Protein AF-A0A661LJD5-F1 (afdb_monomer_lite)

pLDDT: mean 95.22, std 6.77, range [40.31, 98.75]

Foldseek 3Di:
DPDLLVLLLVCLLVLLVPPPVNLLVSLLSLLLVLLVLQPALVLLVVLLVQLVVDDFCVVCLVVLVVVLVVLVVQQVVPFDQDPVGTDTSSVSVSSSSVSLSVNDDGRSSSVSSSVSSVSSSVSNVVNPRD

Secondary structure (DSSP, 8-state):
---HHHHHHHHHHHHHTT-HHHHHHHHHHHHHHHHHTT--HHHHHHHHHHHHT--SHHHHHHHHHHHHHHHHHHHHHHSEEETTEEESHHHHHHHHHHHHHHT--SHHHHHHHHHHHHHHHHHHHHTT--

Sequence (130 aa):
MDNVVENVLKNIPDILRGNRKKLIENADAFGEHLARNKLSTSQIRNIFNEIKTMKKFEESKDRLLLLKPKLAYLAGRHGKRTRDGLVGAVPDMVKVLSKCIDEIHNEEDFENFKQFFEAVLAYHRYYGGE

Structure (mmCIF, N/CA/C/O backbone):
data_AF-A0A661LJD5-F1
#
_entry.id   AF-A0A661LJD5-F1
#
loop_
_atom_site.group_PDB
_atom_site.id
_atom_site.type_symbol
_atom_site.label_atom_id
_atom_site.label_alt_id
_atom_site.label_comp_id
_atom_site.label_asym_id
_atom_site.label_entity_id
_atom_site.label_seq_id
_atom_site.pdbx_PDB_ins_code
_atom_site.Cartn_x
_atom_site.Cartn_y
_atom_site.Cartn_z
_atom_site.occupancy
_atom_site.B_iso_or_equiv
_atom_site.auth_seq_id
_atom_site.auth_comp_id
_atom_site.auth_asym_id
_atom_site.auth_atom_id
_atom_site.pdbx_PDB_model_num
ATOM 1 N N . MET A 1 1 ? -2.950 3.971 -23.165 1.00 40.31 1 MET A N 1
ATOM 2 C CA . MET A 1 1 ? -2.631 2.902 -22.200 1.00 40.31 1 MET A CA 1
ATOM 3 C C . MET A 1 1 ? -3.034 3.439 -20.857 1.00 40.31 1 MET A C 1
ATOM 5 O O . MET A 1 1 ? -2.476 4.455 -20.461 1.00 40.31 1 MET A O 1
ATOM 9 N N . ASP A 1 2 ? -4.036 2.838 -20.228 1.00 51.50 2 ASP A N 1
ATOM 10 C CA . ASP A 1 2 ? -4.424 3.263 -18.889 1.00 51.50 2 ASP A CA 1
ATOM 11 C C . ASP A 1 2 ? -3.250 3.025 -17.941 1.00 51.50 2 ASP A C 1
ATOM 13 O O . ASP A 1 2 ? -2.679 1.933 -17.882 1.00 51.50 2 ASP A O 1
ATOM 17 N N . ASN A 1 3 ? -2.849 4.082 -17.244 1.00 87.94 3 ASN A N 1
ATOM 18 C CA . ASN A 1 3 ? -1.830 4.017 -16.216 1.00 87.94 3 ASN A CA 1
ATOM 19 C C . ASN A 1 3 ? -2.380 3.155 -15.068 1.00 87.94 3 ASN A C 1
ATOM 21 O O . ASN A 1 3 ? -3.373 3.531 -14.443 1.00 87.94 3 ASN A O 1
ATOM 25 N N . VAL A 1 4 ? -1.759 2.000 -14.790 1.00 96.00 4 VAL A N 1
ATOM 26 C CA . VAL A 1 4 ? -2.183 1.062 -13.727 1.00 96.00 4 VAL A CA 1
ATOM 27 C C . VAL A 1 4 ? -2.442 1.802 -12.413 1.00 96.00 4 VAL A C 1
ATOM 29 O O . VAL A 1 4 ? -3.443 1.551 -11.747 1.00 96.00 4 VAL A O 1
ATOM 32 N N . VAL A 1 5 ? -1.596 2.781 -12.082 1.00 96.69 5 VAL A N 1
ATOM 33 C CA . VAL A 1 5 ? -1.730 3.598 -10.872 1.00 96.69 5 VAL A CA 1
ATOM 34 C C . VAL A 1 5 ? -3.037 4.396 -10.869 1.00 96.69 5 VAL A C 1
ATOM 36 O O . VAL A 1 5 ? -3.721 4.444 -9.853 1.00 96.69 5 VAL A O 1
ATOM 39 N N . GLU A 1 6 ? -3.418 5.012 -11.986 1.00 96.56 6 GLU A N 1
ATOM 40 C CA . GLU A 1 6 ? -4.659 5.794 -12.089 1.00 96.56 6 GLU A CA 1
ATOM 41 C C . GLU A 1 6 ? -5.902 4.913 -11.956 1.00 96.56 6 GLU A C 1
ATOM 43 O O . GLU A 1 6 ? -6.846 5.281 -11.252 1.00 96.56 6 GLU A O 1
ATOM 48 N N . ASN A 1 7 ? -5.874 3.722 -12.556 1.00 97.12 7 ASN A N 1
ATOM 49 C CA . ASN A 1 7 ? -6.954 2.746 -12.426 1.00 97.12 7 ASN A CA 1
ATOM 50 C C . ASN A 1 7 ? -7.136 2.285 -10.978 1.00 97.12 7 ASN A C 1
ATOM 52 O O . ASN A 1 7 ? -8.263 2.269 -10.477 1.00 97.12 7 ASN A O 1
ATOM 56 N N . VAL A 1 8 ? -6.035 1.978 -10.287 1.00 98.12 8 VAL A N 1
ATOM 57 C CA . VAL A 1 8 ? -6.068 1.619 -8.864 1.00 98.12 8 VAL A CA 1
ATOM 58 C C . VAL A 1 8 ? -6.646 2.773 -8.051 1.00 98.12 8 VAL A C 1
ATOM 60 O O . VAL A 1 8 ? -7.600 2.568 -7.306 1.00 98.12 8 VAL A O 1
ATOM 63 N N . LEU A 1 9 ? -6.146 4.000 -8.244 1.00 98.25 9 LEU A N 1
ATOM 64 C CA . LEU A 1 9 ? -6.613 5.187 -7.517 1.00 98.25 9 LEU A CA 1
ATOM 65 C C . LEU A 1 9 ? -8.120 5.419 -7.666 1.00 98.25 9 LEU A C 1
ATOM 67 O O . LEU A 1 9 ? -8.789 5.747 -6.687 1.00 98.25 9 LEU A O 1
ATOM 71 N N . LYS A 1 10 ? -8.657 5.221 -8.873 1.00 98.19 10 LYS A N 1
ATOM 72 C CA . LYS A 1 10 ? -10.093 5.339 -9.151 1.00 98.19 10 LYS A CA 1
ATOM 73 C C . LYS A 1 10 ? -10.920 4.279 -8.418 1.00 98.19 10 LYS A C 1
ATOM 75 O O . LYS A 1 10 ? -12.057 4.552 -8.045 1.00 98.19 10 LYS A O 1
ATOM 80 N N . ASN A 1 11 ? -10.371 3.081 -8.225 1.00 98.38 11 ASN A N 1
ATOM 81 C CA . ASN A 1 11 ? -11.071 1.953 -7.615 1.00 98.38 11 ASN A CA 1
ATOM 82 C C . ASN A 1 11 ? -10.934 1.878 -6.087 1.00 98.38 11 ASN A C 1
ATOM 84 O O . ASN A 1 11 ? -11.683 1.116 -5.481 1.00 98.38 11 ASN A O 1
ATOM 88 N N . ILE A 1 12 ? -10.037 2.654 -5.461 1.00 98.62 12 ILE A N 1
ATOM 89 C CA . ILE A 1 12 ? -9.816 2.635 -4.001 1.00 98.62 12 ILE A CA 1
ATOM 90 C C . ILE A 1 12 ? -11.122 2.725 -3.196 1.00 98.62 12 ILE A C 1
ATOM 92 O O . ILE A 1 12 ? -11.303 1.864 -2.338 1.00 98.62 12 ILE A O 1
ATOM 96 N N . PRO A 1 13 ? -12.066 3.652 -3.467 1.00 98.50 13 PRO A N 1
ATOM 97 C CA . PRO A 1 13 ? -13.296 3.724 -2.678 1.00 98.50 13 PRO A CA 1
ATOM 98 C C . PRO A 1 13 ? -14.092 2.414 -2.684 1.00 98.50 13 PRO A C 1
ATOM 100 O O . PRO A 1 13 ? -14.584 1.984 -1.647 1.00 98.50 13 PRO A O 1
ATOM 103 N N . ASP A 1 14 ? -14.182 1.734 -3.828 1.00 98.56 14 ASP A N 1
ATOM 104 C CA . ASP A 1 14 ? -14.902 0.461 -3.917 1.00 98.56 14 ASP A CA 1
ATOM 105 C C . ASP A 1 14 ? -14.125 -0.689 -3.265 1.00 98.56 14 ASP A C 1
ATOM 107 O O . ASP A 1 14 ? -14.729 -1.576 -2.665 1.00 98.56 14 ASP A O 1
ATOM 111 N N . ILE A 1 15 ? -12.791 -0.677 -3.375 1.00 98.69 15 ILE A N 1
ATOM 112 C CA . ILE A 1 15 ? -11.912 -1.650 -2.711 1.00 98.69 15 ILE A CA 1
ATOM 113 C C . ILE A 1 15 ? -12.103 -1.566 -1.193 1.00 98.69 15 ILE A C 1
ATOM 115 O O . ILE A 1 15 ? -12.318 -2.592 -0.549 1.00 98.69 15 ILE A O 1
ATOM 119 N N . LEU A 1 16 ? -12.067 -0.352 -0.632 1.00 98.62 16 LEU A N 1
ATOM 120 C CA . LEU A 1 16 ? -12.203 -0.132 0.809 1.00 98.62 16 LEU A CA 1
ATOM 121 C C . LEU A 1 16 ? -13.619 -0.414 1.316 1.00 98.62 16 LEU A C 1
ATOM 123 O O . LEU A 1 16 ? -13.765 -0.927 2.417 1.00 98.62 16 LEU A O 1
ATOM 127 N N . ARG A 1 17 ? -14.645 -0.227 0.479 1.00 98.50 17 ARG A N 1
ATOM 128 C CA . ARG A 1 17 ? -16.042 -0.605 0.772 1.00 98.50 17 ARG A CA 1
ATOM 129 C C . ARG A 1 17 ? -16.341 -2.095 0.550 1.00 98.50 17 ARG A C 1
ATOM 131 O O . ARG A 1 17 ? -17.496 -2.485 0.408 1.00 98.50 17 ARG A O 1
ATOM 138 N N . GLY A 1 18 ? -15.309 -2.936 0.470 1.00 98.06 18 GLY A N 1
ATOM 139 C CA . GLY A 1 18 ? -15.453 -4.392 0.488 1.00 98.06 18 GLY A CA 1
ATOM 140 C C . GLY A 1 18 ? -15.666 -5.060 -0.873 1.00 98.06 18 GLY A C 1
ATOM 141 O O . GLY A 1 18 ? -15.977 -6.254 -0.916 1.00 98.06 18 GLY A O 1
ATOM 142 N N . ASN A 1 19 ? -15.471 -4.367 -2.003 1.00 98.62 19 ASN A N 1
ATOM 143 C CA . ASN A 1 19 ? -15.550 -5.003 -3.322 1.00 98.62 19 ASN A CA 1
ATOM 144 C C . ASN A 1 19 ? -14.355 -5.947 -3.557 1.00 98.62 19 ASN A C 1
ATOM 146 O O . ASN A 1 19 ? -13.303 -5.550 -4.062 1.00 98.62 19 ASN A O 1
ATOM 150 N N . ARG A 1 20 ? -14.540 -7.231 -3.226 1.00 98.25 20 ARG A N 1
ATOM 151 C CA . ARG A 1 20 ? -13.494 -8.267 -3.306 1.00 98.25 20 ARG A CA 1
ATOM 152 C C . ARG A 1 20 ? -12.950 -8.479 -4.715 1.00 98.25 20 ARG A C 1
ATOM 154 O O . ARG A 1 20 ? -11.751 -8.680 -4.869 1.00 98.25 20 ARG A O 1
ATOM 161 N N . LYS A 1 21 ? -13.801 -8.391 -5.741 1.00 98.50 21 LYS A N 1
ATOM 162 C CA . LYS A 1 21 ? -13.369 -8.535 -7.138 1.00 98.50 21 LYS A CA 1
ATOM 163 C C . LYS A 1 21 ? -12.396 -7.419 -7.515 1.00 98.50 21 LYS A C 1
ATOM 165 O O . LYS A 1 21 ? -11.289 -7.705 -7.959 1.00 98.50 21 LYS A O 1
ATOM 170 N N . LYS A 1 22 ? -12.768 -6.161 -7.246 1.00 98.50 22 LYS A N 1
ATOM 171 C CA . LYS A 1 22 ? -11.880 -5.017 -7.489 1.00 98.50 22 LYS A CA 1
ATOM 172 C C . LYS A 1 22 ? -10.610 -5.096 -6.652 1.00 98.50 22 LYS A C 1
ATOM 174 O O . LYS A 1 22 ? -9.552 -4.763 -7.172 1.00 98.50 22 LYS A O 1
ATOM 179 N N . LEU A 1 23 ? -10.698 -5.545 -5.399 1.00 98.69 23 LEU A N 1
ATOM 180 C CA . LEU A 1 23 ? -9.529 -5.730 -4.540 1.00 98.69 23 LEU A CA 1
ATOM 181 C C . LEU A 1 23 ? -8.516 -6.663 -5.204 1.00 98.69 23 LEU A C 1
ATOM 183 O O . LEU A 1 23 ? -7.373 -6.258 -5.383 1.00 98.69 23 LEU A O 1
ATOM 187 N N . ILE A 1 24 ? -8.937 -7.866 -5.606 1.00 98.75 24 ILE A N 1
ATOM 188 C CA . ILE A 1 24 ? -8.042 -8.856 -6.218 1.00 98.75 24 ILE A CA 1
ATOM 189 C C . ILE A 1 24 ? -7.489 -8.357 -7.554 1.00 98.75 24 ILE A C 1
ATOM 191 O O . ILE A 1 24 ? -6.276 -8.340 -7.728 1.00 98.75 24 ILE A O 1
ATOM 195 N N . GLU A 1 25 ? -8.344 -7.874 -8.458 1.00 98.50 25 GLU A N 1
ATOM 196 C CA . GLU A 1 25 ? -7.922 -7.416 -9.791 1.00 98.50 25 GLU A CA 1
ATOM 197 C C . GLU A 1 25 ? -6.924 -6.249 -9.723 1.00 98.50 25 GLU A C 1
ATOM 199 O O . GLU A 1 25 ? -5.935 -6.222 -10.454 1.00 98.50 25 GLU A O 1
ATOM 204 N N . ASN A 1 26 ? -7.157 -5.280 -8.829 1.00 98.69 26 ASN A N 1
ATOM 205 C CA . ASN A 1 26 ? -6.261 -4.133 -8.686 1.00 98.69 26 ASN A CA 1
ATOM 206 C C . ASN A 1 26 ? -5.000 -4.496 -7.892 1.00 98.69 26 ASN A C 1
ATOM 208 O O . ASN A 1 26 ? -3.945 -3.927 -8.164 1.00 98.69 26 ASN A O 1
ATOM 212 N N . ALA A 1 27 ? -5.079 -5.423 -6.931 1.00 98.69 27 ALA A N 1
ATOM 213 C CA . ALA A 1 27 ? -3.907 -5.882 -6.190 1.00 98.69 27 ALA A CA 1
ATOM 214 C C . ALA A 1 27 ? -2.945 -6.668 -7.086 1.00 98.69 27 ALA A C 1
ATOM 216 O O . ALA A 1 27 ? -1.737 -6.463 -6.998 1.00 98.69 27 ALA A O 1
ATOM 217 N N . ASP A 1 28 ? -3.489 -7.507 -7.967 1.00 98.75 28 ASP A N 1
ATOM 218 C CA . ASP A 1 28 ? -2.752 -8.260 -8.980 1.00 98.75 28 ASP A CA 1
ATOM 219 C C . ASP A 1 28 ? -2.016 -7.316 -9.940 1.00 98.75 28 ASP A C 1
ATOM 221 O O . ASP A 1 28 ? -0.782 -7.259 -9.949 1.00 98.75 28 ASP A O 1
ATOM 225 N N . ALA A 1 29 ? -2.771 -6.460 -10.638 1.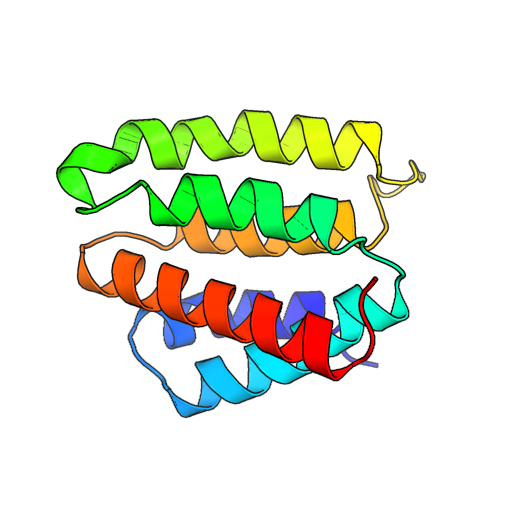00 98.44 29 ALA A N 1
ATOM 226 C CA . ALA A 1 29 ? -2.213 -5.507 -11.594 1.00 98.44 29 ALA A CA 1
ATOM 227 C C . ALA A 1 29 ? -1.182 -4.564 -10.951 1.00 98.44 29 ALA A C 1
ATOM 229 O O . ALA A 1 29 ? -0.147 -4.251 -11.546 1.00 98.44 29 ALA A O 1
ATOM 230 N N . PHE A 1 30 ? -1.442 -4.101 -9.724 1.00 98.38 30 PHE A N 1
ATOM 231 C CA . PHE A 1 30 ? -0.520 -3.206 -9.037 1.00 98.38 30 PHE A CA 1
ATOM 232 C C . PHE A 1 30 ? 0.722 -3.928 -8.514 1.00 98.38 30 PHE A C 1
ATOM 234 O O . PHE A 1 30 ? 1.826 -3.406 -8.655 1.00 98.38 30 PHE A O 1
ATOM 241 N N . GLY A 1 31 ? 0.572 -5.133 -7.959 1.00 98.06 31 GLY A N 1
ATOM 242 C CA . GLY A 1 31 ? 1.694 -5.970 -7.540 1.00 98.06 31 GLY A CA 1
ATOM 243 C C . GLY A 1 31 ? 2.641 -6.264 -8.703 1.00 98.06 31 GLY A C 1
ATOM 244 O O . GLY A 1 31 ? 3.855 -6.088 -8.568 1.00 98.06 31 GLY A O 1
ATOM 245 N N . GLU A 1 32 ? 2.087 -6.605 -9.870 1.00 98.19 32 GLU A N 1
ATOM 246 C CA . GLU A 1 32 ? 2.851 -6.784 -11.106 1.00 98.19 32 GLU A CA 1
ATOM 247 C C . GLU A 1 32 ? 3.584 -5.503 -11.523 1.00 98.19 32 GLU A C 1
ATOM 249 O O . GLU A 1 32 ? 4.787 -5.531 -11.798 1.00 98.19 32 GLU A O 1
ATOM 254 N N . HIS A 1 33 ? 2.881 -4.364 -11.542 1.00 97.56 33 HIS A N 1
ATOM 255 C CA . HIS A 1 33 ? 3.468 -3.062 -11.868 1.00 97.56 33 HIS A CA 1
ATOM 256 C C . HIS A 1 33 ? 4.664 -2.747 -10.968 1.00 97.56 33 HIS A C 1
ATOM 258 O O . HIS A 1 33 ? 5.729 -2.375 -11.462 1.00 97.56 33 HIS A O 1
ATOM 264 N N . LEU A 1 34 ? 4.528 -2.933 -9.655 1.00 97.25 34 LEU A N 1
ATOM 265 C CA . LEU A 1 34 ? 5.609 -2.669 -8.706 1.00 97.25 34 LEU A CA 1
ATOM 266 C C . LEU A 1 34 ? 6.804 -3.611 -8.916 1.00 97.25 34 LEU A C 1
ATOM 268 O O . LEU A 1 34 ? 7.949 -3.155 -8.857 1.00 97.25 34 LEU A O 1
ATOM 272 N N . ALA A 1 35 ? 6.559 -4.895 -9.200 1.00 97.00 35 ALA A N 1
ATOM 273 C CA . ALA A 1 35 ? 7.616 -5.876 -9.449 1.00 97.00 35 ALA A CA 1
ATOM 274 C C . ALA A 1 35 ? 8.386 -5.555 -10.740 1.00 97.00 35 ALA A C 1
ATOM 276 O O . ALA A 1 35 ? 9.612 -5.431 -10.724 1.00 97.00 35 ALA A O 1
ATOM 277 N N . ARG A 1 36 ? 7.671 -5.305 -11.845 1.00 96.06 36 ARG A N 1
ATOM 278 C CA . ARG A 1 36 ? 8.266 -4.937 -13.144 1.00 96.06 36 ARG A CA 1
ATOM 279 C C . ARG A 1 36 ? 9.072 -3.641 -13.074 1.00 96.06 36 ARG A C 1
ATOM 281 O O . ARG A 1 36 ? 10.095 -3.511 -13.745 1.00 96.06 36 ARG A O 1
ATOM 288 N N . ASN A 1 37 ? 8.653 -2.702 -12.226 1.00 95.00 37 ASN A N 1
ATOM 289 C CA . ASN A 1 37 ? 9.368 -1.450 -11.977 1.00 95.00 37 ASN A CA 1
ATOM 290 C C . ASN A 1 37 ? 10.429 -1.556 -10.863 1.00 95.00 37 ASN A C 1
ATOM 292 O O . ASN A 1 37 ? 10.921 -0.531 -10.386 1.00 95.00 37 ASN A O 1
ATOM 296 N N . LYS A 1 38 ? 10.824 -2.781 -10.487 1.00 94.44 38 LYS A N 1
ATOM 297 C CA . LYS A 1 38 ? 11.942 -3.086 -9.581 1.00 94.44 38 LYS A CA 1
ATOM 298 C C . LYS A 1 38 ? 11.800 -2.473 -8.185 1.00 94.44 38 LYS A C 1
ATOM 300 O O . LYS A 1 38 ? 12.795 -2.069 -7.582 1.00 94.44 38 LYS A O 1
ATOM 305 N N . LEU A 1 39 ? 10.576 -2.404 -7.657 1.00 95.00 39 LEU A N 1
ATOM 306 C CA . LEU A 1 39 ? 10.388 -2.159 -6.229 1.00 95.00 39 LEU A CA 1
ATOM 307 C C . LEU A 1 39 ? 10.993 -3.330 -5.454 1.00 95.00 39 LEU A C 1
ATOM 309 O O . LEU A 1 39 ? 10.604 -4.474 -5.698 1.00 95.00 39 LEU A O 1
ATOM 313 N N . SER A 1 40 ? 11.903 -3.064 -4.517 1.00 94.31 40 SER A N 1
ATOM 314 C CA . SER A 1 40 ? 12.466 -4.151 -3.720 1.00 94.31 40 SER A CA 1
ATOM 315 C C . SER A 1 40 ? 11.450 -4.658 -2.703 1.00 94.31 40 SER A C 1
ATOM 317 O O . SER A 1 40 ? 10.651 -3.899 -2.142 1.00 94.31 40 SER A O 1
ATOM 319 N N . THR A 1 41 ? 11.527 -5.941 -2.371 1.00 92.69 41 THR A N 1
ATOM 320 C CA . THR A 1 41 ? 10.674 -6.527 -1.340 1.00 92.69 41 THR A CA 1
ATOM 321 C C . THR A 1 41 ? 10.911 -5.876 0.012 1.00 92.69 41 THR A C 1
ATOM 323 O O . THR A 1 41 ? 9.977 -5.699 0.790 1.00 92.69 41 THR A O 1
ATOM 326 N N . SER A 1 42 ? 12.154 -5.503 0.323 1.00 92.25 42 SER A N 1
ATOM 327 C CA . SER A 1 42 ? 12.467 -4.819 1.580 1.00 92.25 42 SER A CA 1
ATOM 328 C C . SER A 1 42 ? 11.717 -3.490 1.711 1.00 92.25 42 SER A C 1
ATOM 330 O O . SER A 1 42 ? 11.213 -3.189 2.792 1.00 92.25 42 SER A O 1
ATOM 332 N N . GLN A 1 43 ? 11.571 -2.727 0.623 1.00 91.25 43 GLN A N 1
ATOM 333 C CA . GLN A 1 43 ? 10.849 -1.454 0.628 1.00 91.25 43 GLN A CA 1
ATOM 334 C C . GLN A 1 43 ? 9.359 -1.644 0.928 1.00 91.25 43 GLN A C 1
ATOM 336 O O . GLN A 1 43 ? 8.841 -1.002 1.843 1.00 91.25 43 GLN A O 1
ATOM 341 N N . ILE A 1 44 ? 8.682 -2.548 0.214 1.00 92.38 44 ILE A N 1
ATOM 342 C CA . ILE A 1 44 ? 7.248 -2.811 0.423 1.00 92.38 44 ILE A CA 1
ATOM 343 C C . ILE A 1 44 ? 6.979 -3.490 1.775 1.00 92.38 44 ILE A C 1
ATOM 345 O O . ILE A 1 44 ? 6.077 -3.081 2.508 1.00 92.38 44 ILE A O 1
ATOM 349 N N . ARG A 1 45 ? 7.811 -4.464 2.172 1.00 91.06 45 ARG A N 1
ATOM 350 C CA . ARG A 1 45 ? 7.654 -5.215 3.427 1.00 91.06 45 ARG A CA 1
ATOM 351 C C . ARG A 1 45 ? 7.802 -4.327 4.658 1.00 91.06 45 ARG A C 1
ATOM 353 O O . ARG A 1 45 ? 7.075 -4.522 5.626 1.00 91.06 45 ARG A O 1
ATOM 360 N N . ASN A 1 46 ? 8.718 -3.359 4.643 1.00 91.94 46 ASN A N 1
ATOM 361 C CA . ASN A 1 46 ? 8.917 -2.466 5.785 1.00 91.94 46 ASN A CA 1
ATOM 362 C C . ASN A 1 46 ? 7.661 -1.642 6.095 1.00 91.94 46 ASN A C 1
ATOM 364 O O . ASN A 1 46 ? 7.292 -1.503 7.259 1.00 91.94 46 ASN A O 1
ATOM 368 N N . ILE A 1 47 ? 6.986 -1.144 5.057 1.00 91.81 47 ILE A N 1
ATOM 369 C CA . ILE A 1 47 ? 5.733 -0.394 5.201 1.00 91.81 47 ILE A CA 1
ATOM 370 C C . ILE A 1 47 ? 4.601 -1.339 5.619 1.00 91.81 47 ILE A C 1
ATOM 372 O O . ILE A 1 47 ? 3.840 -1.033 6.535 1.00 91.81 47 ILE A O 1
ATOM 376 N N . PHE A 1 48 ? 4.518 -2.515 4.987 1.00 92.31 48 PHE A N 1
ATOM 377 C CA . PHE A 1 48 ? 3.505 -3.520 5.309 1.00 92.31 48 PHE A CA 1
ATOM 378 C C . PHE A 1 48 ? 3.568 -3.956 6.769 1.00 92.31 48 PHE A C 1
ATOM 380 O O . PHE A 1 48 ? 2.546 -3.981 7.447 1.00 92.31 48 PHE A O 1
ATOM 387 N N . ASN A 1 49 ? 4.765 -4.243 7.280 1.00 93.06 49 ASN A N 1
ATOM 388 C CA . ASN A 1 49 ? 4.949 -4.653 8.666 1.00 93.06 49 ASN A CA 1
ATOM 389 C C . ASN A 1 49 ? 4.468 -3.578 9.645 1.00 93.06 49 ASN A C 1
ATOM 391 O O . ASN A 1 49 ? 3.827 -3.910 10.638 1.00 93.06 49 ASN A O 1
ATOM 395 N N . GLU A 1 50 ? 4.731 -2.301 9.364 1.00 93.56 50 GLU A N 1
ATOM 396 C CA . GLU A 1 50 ? 4.265 -1.193 10.198 1.00 93.56 50 GLU A CA 1
ATOM 397 C C . GLU A 1 50 ? 2.738 -1.103 10.230 1.00 93.56 50 GLU A C 1
ATOM 399 O O . GLU A 1 50 ? 2.162 -1.066 11.319 1.00 93.56 50 GLU A O 1
ATOM 404 N N . ILE A 1 51 ? 2.084 -1.158 9.066 1.00 93.44 51 ILE A N 1
ATOM 405 C CA . ILE A 1 51 ? 0.617 -1.191 8.965 1.00 93.44 51 ILE A CA 1
ATOM 406 C C . ILE A 1 51 ? 0.059 -2.432 9.674 1.00 93.44 51 ILE A C 1
ATOM 408 O O . ILE A 1 51 ? -0.907 -2.337 10.420 1.00 93.44 51 ILE A O 1
ATOM 412 N N . LYS A 1 52 ? 0.697 -3.597 9.530 1.00 91.56 52 LYS A N 1
ATOM 413 C CA . LYS A 1 52 ? 0.269 -4.848 10.174 1.00 91.56 52 LYS A CA 1
ATOM 414 C C . LYS A 1 52 ? 0.304 -4.782 11.705 1.00 91.56 52 LYS A C 1
ATOM 416 O O . LYS A 1 52 ? -0.457 -5.491 12.360 1.00 91.56 52 LYS A O 1
ATOM 421 N N . THR A 1 53 ? 1.152 -3.934 12.297 1.00 94.69 53 THR A N 1
ATOM 422 C CA . THR A 1 53 ? 1.156 -3.721 13.759 1.00 94.69 53 THR A CA 1
ATOM 423 C C . THR A 1 53 ? -0.051 -2.930 14.269 1.00 94.69 53 THR A C 1
ATOM 425 O O . THR A 1 53 ? -0.305 -2.913 15.473 1.00 94.69 53 THR A O 1
ATOM 428 N N . MET A 1 54 ? -0.774 -2.245 13.383 1.00 95.12 54 MET A N 1
ATOM 429 C CA . MET A 1 54 ? -1.961 -1.464 13.712 1.00 95.12 54 MET A CA 1
ATOM 430 C C . MET A 1 54 ? -3.173 -2.402 13.752 1.00 95.12 54 MET A C 1
ATOM 432 O O . MET A 1 54 ? -3.538 -3.015 12.748 1.00 95.12 54 MET A O 1
ATOM 436 N N . LYS A 1 55 ? -3.750 -2.580 14.945 1.00 91.94 55 LYS A N 1
ATOM 437 C CA . LYS A 1 55 ? -4.788 -3.594 15.179 1.00 91.94 55 LYS A CA 1
ATOM 438 C C . LYS A 1 55 ? -6.184 -3.069 14.892 1.00 91.94 55 LYS A C 1
ATOM 440 O O . LYS A 1 55 ? -6.865 -3.667 14.072 1.00 91.94 55 LYS A O 1
ATOM 445 N N . LYS A 1 56 ? -6.564 -1.980 15.562 1.00 95.56 56 LYS A N 1
ATOM 446 C CA . LYS A 1 56 ? -7.857 -1.313 15.402 1.00 95.56 56 LYS A CA 1
ATOM 447 C C . LYS A 1 56 ? -7.676 0.077 14.823 1.00 95.56 56 LYS A C 1
ATOM 449 O O . LYS A 1 56 ? -6.679 0.739 15.141 1.00 95.56 56 LYS A O 1
ATOM 454 N N . PHE A 1 57 ? -8.643 0.522 14.034 1.00 96.25 57 PHE A N 1
ATOM 455 C CA . PHE A 1 57 ? -8.629 1.820 13.377 1.00 96.25 57 PHE A CA 1
ATOM 456 C C . PHE A 1 57 ? -8.547 2.962 14.390 1.00 96.25 57 PHE A C 1
ATOM 458 O O . PHE A 1 57 ? -7.611 3.756 14.318 1.00 96.25 57 PHE A O 1
ATOM 465 N N . GLU A 1 58 ? -9.436 3.006 15.386 1.00 95.12 58 GLU A N 1
ATOM 466 C CA . GLU A 1 58 ? -9.471 4.153 16.309 1.00 95.12 58 GLU A CA 1
ATOM 467 C C . GLU A 1 58 ? -8.217 4.284 17.175 1.00 95.12 58 GLU A C 1
ATOM 469 O O . GLU A 1 58 ? -7.752 5.387 17.444 1.00 95.12 58 GLU A O 1
ATOM 474 N N . GLU A 1 59 ? -7.598 3.164 17.544 1.00 95.50 59 GLU A N 1
ATOM 475 C CA . GLU A 1 59 ? -6.331 3.164 18.286 1.00 95.50 59 GLU A CA 1
ATOM 476 C C . GLU A 1 59 ? -5.134 3.555 17.393 1.00 95.50 59 GLU A C 1
ATOM 478 O O . GLU A 1 59 ? -4.074 3.942 17.888 1.00 95.50 59 GLU A O 1
ATOM 483 N N . SER A 1 60 ? -5.276 3.430 16.070 1.00 95.25 60 SER A N 1
ATOM 484 C CA . SER A 1 60 ? -4.183 3.589 15.103 1.00 95.25 60 SER A CA 1
ATOM 485 C C . SER A 1 60 ? -4.319 4.825 14.219 1.00 95.25 60 SER A C 1
ATOM 487 O O . SER A 1 60 ? -3.415 5.087 13.431 1.00 95.25 60 SER A O 1
ATOM 489 N N . LYS A 1 61 ? -5.404 5.592 14.343 1.00 93.69 61 LYS A N 1
ATOM 490 C CA . LYS A 1 61 ? -5.751 6.713 13.462 1.00 93.69 61 LYS A CA 1
ATOM 491 C C . LYS A 1 61 ? -4.630 7.742 13.327 1.00 93.69 61 LYS A C 1
ATOM 493 O O . LYS A 1 61 ? -4.210 8.052 12.213 1.00 93.69 61 LYS A O 1
ATOM 498 N N . ASP A 1 62 ? -4.066 8.188 14.447 1.00 94.81 62 ASP A N 1
ATOM 499 C CA . ASP A 1 62 ? -2.948 9.138 14.446 1.00 94.81 62 ASP A CA 1
ATOM 500 C C . ASP A 1 62 ? -1.694 8.537 13.805 1.00 94.81 62 ASP A C 1
ATOM 502 O O . ASP A 1 62 ? -1.017 9.184 13.007 1.00 94.81 62 ASP A O 1
ATOM 506 N N . ARG A 1 63 ? -1.400 7.265 14.099 1.00 94.94 63 ARG A N 1
ATOM 507 C CA . ARG A 1 63 ? -0.259 6.552 13.504 1.00 94.94 63 ARG A CA 1
ATOM 508 C C . ARG A 1 63 ? -0.426 6.385 11.994 1.00 94.94 63 ARG A C 1
ATOM 510 O O . ARG A 1 63 ? 0.556 6.493 11.264 1.00 94.94 63 ARG A O 1
ATOM 517 N N . LEU A 1 64 ? -1.649 6.140 11.532 1.00 94.38 64 LEU A N 1
ATOM 518 C CA . LEU A 1 64 ? -1.987 6.004 10.121 1.00 94.38 64 LEU A CA 1
ATOM 519 C C . LEU A 1 64 ? -1.824 7.344 9.389 1.00 94.38 64 LEU A C 1
ATOM 521 O O . LEU A 1 64 ? -1.209 7.388 8.326 1.00 94.38 64 LEU A O 1
ATOM 525 N N . LEU A 1 65 ? -2.271 8.452 9.990 1.00 93.62 65 LEU A N 1
ATOM 526 C CA . LEU A 1 65 ? -2.048 9.800 9.454 1.00 93.62 65 LEU A CA 1
ATOM 527 C C . LEU A 1 65 ? -0.555 10.160 9.406 1.00 93.62 65 LEU A C 1
ATOM 529 O O . LEU A 1 65 ? -0.061 10.653 8.388 1.00 93.62 65 LEU A O 1
ATOM 533 N N . LEU A 1 66 ? 0.190 9.856 10.472 1.00 95.00 66 LEU A N 1
ATOM 534 C CA . LEU A 1 66 ? 1.636 10.094 10.559 1.00 95.00 66 LEU A CA 1
ATOM 535 C C . LEU A 1 66 ? 2.469 9.174 9.655 1.00 95.00 66 LEU A C 1
ATOM 537 O O . LEU A 1 66 ? 3.652 9.445 9.423 1.00 9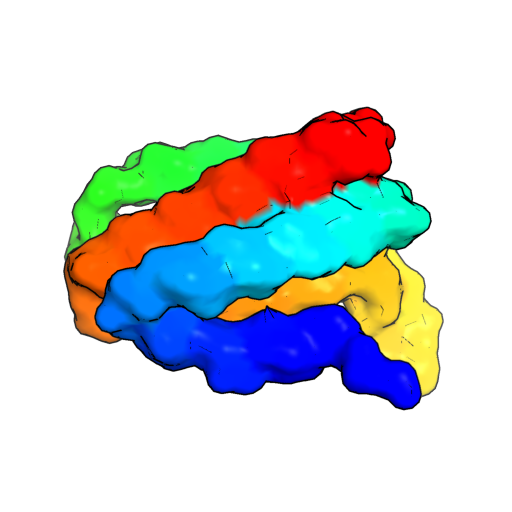5.00 66 LEU A O 1
ATOM 541 N N . LEU A 1 67 ? 1.866 8.137 9.070 1.00 95.31 67 LEU A N 1
ATOM 542 C CA . LEU A 1 67 ? 2.516 7.335 8.042 1.00 95.31 67 LEU A CA 1
ATOM 543 C C . LEU A 1 67 ? 2.749 8.150 6.757 1.00 95.31 67 LEU A C 1
ATOM 545 O O . LEU A 1 67 ? 3.745 7.926 6.071 1.00 95.31 67 LEU A O 1
ATOM 549 N N . LYS A 1 68 ? 1.903 9.147 6.445 1.00 95.88 68 LYS A N 1
ATOM 550 C CA . LYS A 1 68 ? 2.015 9.953 5.211 1.00 95.88 68 LYS A CA 1
ATOM 551 C C . LYS A 1 68 ? 3.354 10.708 5.094 1.00 95.88 68 LYS A C 1
ATOM 553 O O . LYS A 1 68 ? 4.001 10.566 4.055 1.00 95.88 68 LYS A O 1
ATOM 558 N N . PRO A 1 69 ? 3.849 11.444 6.115 1.00 96.31 69 PRO A N 1
ATOM 559 C CA . PRO A 1 69 ? 5.198 12.020 6.090 1.00 96.31 69 PRO A CA 1
ATOM 560 C C . PRO A 1 69 ? 6.313 10.994 5.842 1.00 96.31 69 PRO A C 1
ATOM 562 O O . PRO A 1 69 ? 7.238 11.254 5.070 1.00 96.31 69 PRO A O 1
ATOM 565 N N . LYS A 1 70 ? 6.217 9.805 6.452 1.00 94.50 70 LYS A N 1
ATOM 566 C CA . LYS A 1 70 ? 7.195 8.724 6.263 1.00 94.50 70 LYS A CA 1
ATOM 567 C C . LYS A 1 70 ? 7.180 8.202 4.825 1.00 94.50 70 LYS A C 1
ATOM 569 O O . LYS A 1 70 ? 8.237 8.040 4.218 1.00 94.50 70 LYS A O 1
ATOM 574 N N . LEU A 1 71 ? 5.991 8.000 4.260 1.00 95.81 71 LEU A N 1
ATOM 575 C CA . LEU A 1 71 ? 5.803 7.629 2.857 1.00 95.81 71 LEU A CA 1
ATOM 576 C C . LEU A 1 71 ? 6.367 8.702 1.912 1.00 95.81 71 LEU A C 1
ATOM 578 O O . LEU A 1 71 ? 7.095 8.374 0.976 1.00 95.81 71 LEU A O 1
ATOM 582 N N . ALA A 1 72 ? 6.117 9.985 2.188 1.00 95.69 72 ALA A N 1
ATOM 583 C CA . ALA A 1 72 ? 6.653 11.093 1.398 1.00 95.69 72 ALA A CA 1
ATOM 584 C C . ALA A 1 72 ? 8.191 11.121 1.403 1.00 95.69 72 ALA A C 1
ATOM 586 O O . ALA A 1 72 ? 8.812 11.298 0.352 1.00 95.69 72 ALA A O 1
ATOM 587 N N . TYR A 1 73 ? 8.818 10.876 2.558 1.00 95.62 73 TYR A N 1
ATOM 588 C CA . TYR A 1 73 ? 10.272 10.738 2.651 1.00 95.62 73 TYR A CA 1
ATOM 589 C C . TYR A 1 73 ? 10.793 9.562 1.811 1.00 95.62 73 TYR A C 1
ATOM 591 O O . TYR A 1 73 ? 11.759 9.723 1.064 1.00 95.62 73 TYR A O 1
ATOM 599 N N . LEU A 1 74 ? 10.141 8.394 1.875 1.00 93.56 74 LEU A N 1
ATOM 600 C CA . LEU A 1 74 ? 10.521 7.228 1.069 1.00 93.56 74 LEU A CA 1
ATOM 601 C C . LEU A 1 74 ? 10.439 7.521 -0.434 1.00 93.56 74 LEU A C 1
ATOM 603 O O . LEU A 1 74 ? 11.381 7.204 -1.164 1.00 93.56 74 LEU A O 1
ATOM 607 N N . ALA A 1 75 ? 9.366 8.177 -0.886 1.00 95.12 75 ALA A N 1
ATOM 608 C CA . ALA A 1 75 ? 9.231 8.625 -2.271 1.00 95.12 75 ALA A CA 1
ATOM 609 C C . ALA A 1 75 ? 10.339 9.609 -2.666 1.00 95.12 75 ALA A C 1
ATOM 611 O O . ALA A 1 75 ? 10.907 9.483 -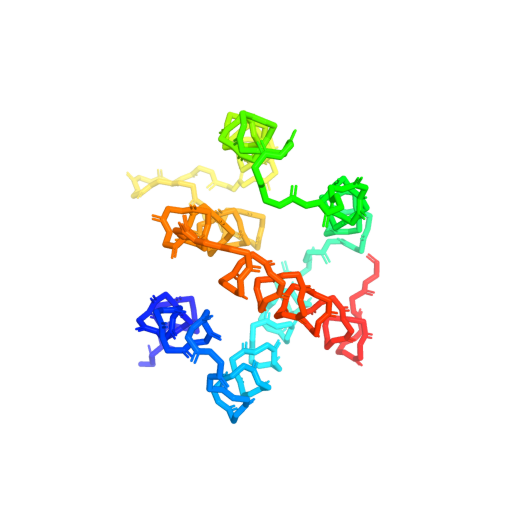3.747 1.00 95.12 75 ALA A O 1
ATOM 612 N N . GLY A 1 76 ? 10.684 10.563 -1.797 1.00 96.38 76 GLY A N 1
ATOM 613 C CA . GLY A 1 76 ? 11.763 11.520 -2.050 1.00 96.38 76 GLY A CA 1
ATOM 614 C C . GLY A 1 76 ? 13.151 10.880 -2.106 1.00 96.38 76 GLY A C 1
ATOM 615 O O . GLY A 1 76 ? 13.990 11.317 -2.889 1.00 96.38 76 GLY A O 1
ATOM 616 N N . ARG A 1 77 ? 13.384 9.837 -1.301 1.00 95.00 77 ARG A N 1
ATOM 617 C CA . ARG A 1 77 ? 14.666 9.125 -1.217 1.00 95.00 77 ARG A CA 1
ATOM 618 C C . ARG A 1 77 ? 14.890 8.153 -2.374 1.00 95.00 77 ARG A C 1
ATOM 620 O O . ARG A 1 77 ? 16.022 8.005 -2.822 1.00 95.00 77 ARG A O 1
ATOM 627 N N . HIS A 1 78 ? 13.842 7.456 -2.806 1.00 94.25 78 HIS A N 1
ATOM 628 C CA . HIS A 1 78 ? 13.949 6.354 -3.770 1.00 94.25 78 HIS A CA 1
ATOM 629 C C . HIS A 1 78 ? 13.305 6.644 -5.130 1.00 94.25 78 HIS A C 1
ATOM 631 O O . HIS A 1 78 ? 13.497 5.877 -6.070 1.00 94.25 78 HIS A O 1
ATOM 637 N N . GLY A 1 79 ? 12.534 7.722 -5.248 1.00 93.25 79 GLY A N 1
ATOM 638 C CA . GLY A 1 79 ? 11.973 8.174 -6.513 1.00 93.25 79 GLY A CA 1
ATOM 639 C C . GLY A 1 79 ? 12.981 8.945 -7.357 1.00 93.25 79 GLY A C 1
ATOM 640 O O . GLY A 1 79 ? 13.931 9.546 -6.855 1.00 93.25 79 GLY A O 1
ATOM 641 N N . LYS A 1 80 ? 12.730 8.988 -8.665 1.00 94.25 80 LYS A N 1
ATOM 642 C CA . LYS A 1 80 ? 13.448 9.865 -9.590 1.00 94.25 80 LYS A CA 1
ATOM 643 C C . LYS A 1 80 ? 12.708 11.194 -9.693 1.00 94.25 80 LYS A C 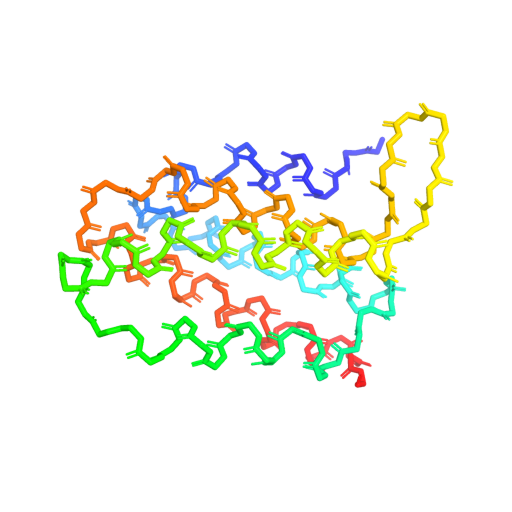1
ATOM 645 O O . LYS A 1 80 ? 11.504 11.218 -9.936 1.00 94.25 80 LYS A O 1
ATOM 650 N N . ARG A 1 81 ? 13.418 12.312 -9.537 1.00 94.88 81 ARG A N 1
ATOM 651 C CA . ARG A 1 81 ? 12.838 13.645 -9.745 1.00 94.88 81 ARG A CA 1
ATOM 652 C C . ARG A 1 81 ? 12.764 13.966 -11.239 1.00 94.88 81 ARG A C 1
ATOM 654 O O . ARG A 1 81 ? 13.740 13.788 -11.965 1.00 94.88 81 ARG A O 1
ATOM 661 N N . THR A 1 82 ? 11.616 14.466 -11.673 1.00 93.62 82 THR A N 1
ATOM 662 C CA . THR A 1 82 ? 11.358 14.985 -13.023 1.00 93.62 82 THR A CA 1
ATOM 663 C C . THR A 1 82 ? 10.752 16.387 -12.930 1.00 93.62 82 THR A C 1
ATOM 665 O O . THR A 1 82 ? 10.533 16.891 -11.825 1.00 93.62 82 THR A O 1
ATOM 668 N N . ARG A 1 83 ? 10.475 17.019 -14.078 1.00 92.88 83 ARG A N 1
ATOM 669 C CA . ARG A 1 83 ? 9.778 18.317 -14.131 1.00 92.88 83 ARG A CA 1
ATOM 670 C C . ARG A 1 83 ? 8.355 18.228 -13.572 1.00 92.88 83 ARG A C 1
ATOM 672 O O . ARG A 1 83 ? 7.904 19.176 -12.944 1.00 92.88 83 ARG A O 1
ATOM 679 N N . ASP A 1 84 ? 7.719 17.068 -13.724 1.00 89.62 84 ASP A N 1
ATOM 680 C CA . ASP A 1 84 ? 6.317 16.833 -13.365 1.00 89.62 84 ASP A CA 1
ATOM 681 C C . ASP A 1 84 ? 6.151 16.184 -11.977 1.00 89.62 84 ASP A C 1
ATOM 683 O O . ASP A 1 84 ? 5.041 15.880 -11.548 1.00 89.62 84 ASP A O 1
ATOM 687 N N . GLY A 1 85 ? 7.255 15.973 -11.249 1.00 91.12 85 GLY A N 1
ATOM 688 C CA . GLY A 1 85 ? 7.250 15.427 -9.891 1.00 91.12 85 GLY A CA 1
ATOM 689 C C . GLY A 1 85 ? 8.154 14.210 -9.697 1.00 91.12 85 GLY A C 1
ATOM 690 O O . GLY A 1 85 ? 9.108 13.981 -10.447 1.00 91.12 85 GLY A O 1
ATOM 691 N N . LEU A 1 86 ? 7.892 13.458 -8.626 1.00 93.88 86 LEU A N 1
ATOM 692 C CA . LEU A 1 86 ? 8.584 12.206 -8.316 1.00 93.88 86 LEU A CA 1
ATOM 693 C C . LEU A 1 86 ? 7.940 11.050 -9.082 1.00 93.88 86 LEU A C 1
ATOM 695 O O . LEU A 1 86 ? 6.727 10.876 -9.016 1.00 93.88 86 LEU A O 1
ATOM 699 N N . VAL A 1 87 ? 8.760 10.250 -9.759 1.00 93.94 87 VAL A N 1
ATOM 700 C CA . VAL A 1 87 ? 8.315 9.084 -10.536 1.00 93.94 87 VAL A CA 1
ATOM 701 C C . VAL A 1 87 ? 9.080 7.824 -10.135 1.00 93.94 87 VAL A C 1
ATOM 703 O O . VAL A 1 87 ? 10.214 7.899 -9.647 1.00 93.94 87 VAL A O 1
ATOM 706 N N . GLY A 1 88 ? 8.467 6.666 -10.371 1.00 94.62 88 GLY A N 1
ATOM 707 C CA . GLY A 1 88 ? 9.033 5.344 -10.107 1.00 94.62 88 GLY A CA 1
ATOM 708 C C . GLY A 1 88 ? 8.181 4.527 -9.138 1.00 94.62 88 GLY A C 1
ATOM 709 O O . GLY A 1 88 ? 7.236 5.038 -8.541 1.00 94.62 88 GLY A O 1
ATOM 710 N N . ALA A 1 89 ? 8.558 3.263 -8.935 1.00 95.12 89 ALA A N 1
ATOM 711 C CA . ALA A 1 89 ? 7.735 2.315 -8.184 1.00 95.12 89 ALA A CA 1
ATOM 712 C C . ALA A 1 89 ? 7.468 2.738 -6.727 1.00 95.12 89 ALA A C 1
ATOM 714 O O . ALA A 1 89 ? 6.363 2.548 -6.224 1.00 95.12 89 ALA A O 1
ATOM 715 N N . VAL A 1 90 ? 8.452 3.342 -6.041 1.00 95.62 90 VAL A N 1
ATOM 716 C CA . VAL A 1 90 ? 8.250 3.843 -4.668 1.00 95.62 90 VAL A CA 1
ATOM 717 C C . VAL A 1 90 ? 7.272 5.027 -4.649 1.00 95.62 90 VAL A C 1
ATOM 719 O O . VAL A 1 90 ? 6.308 4.951 -3.890 1.00 95.62 90 VAL A O 1
ATOM 722 N N . PRO A 1 91 ? 7.444 6.093 -5.462 1.00 96.38 91 PRO A N 1
ATOM 723 C CA . PRO A 1 91 ? 6.418 7.127 -5.613 1.00 96.38 91 PRO A CA 1
ATOM 724 C C . PRO A 1 91 ? 5.021 6.598 -5.960 1.00 96.38 91 PRO A C 1
ATOM 726 O O . PRO A 1 91 ? 4.051 7.049 -5.354 1.00 96.38 91 PRO A O 1
ATOM 729 N N . ASP A 1 92 ? 4.908 5.620 -6.860 1.00 97.06 92 ASP A N 1
ATOM 730 C CA . ASP A 1 92 ? 3.622 5.027 -7.250 1.00 97.06 92 ASP A CA 1
ATOM 731 C C . ASP A 1 92 ? 2.948 4.300 -6.076 1.00 97.06 92 ASP A C 1
ATOM 733 O O . ASP A 1 92 ? 1.778 4.551 -5.773 1.00 97.06 92 ASP A O 1
ATOM 737 N N . MET A 1 93 ? 3.699 3.455 -5.358 1.00 97.06 93 MET A N 1
ATOM 738 C CA . MET A 1 93 ? 3.250 2.808 -4.118 1.00 97.06 93 MET A CA 1
ATOM 739 C C . MET A 1 93 ? 2.802 3.841 -3.084 1.00 97.06 93 MET A C 1
ATOM 741 O O . MET A 1 93 ? 1.719 3.723 -2.517 1.00 97.06 93 MET A O 1
ATOM 745 N N . VAL A 1 94 ? 3.607 4.879 -2.859 1.00 96.81 94 VAL A N 1
ATOM 746 C CA . VAL A 1 94 ? 3.299 5.952 -1.907 1.00 96.81 94 VAL A CA 1
ATOM 747 C C . VAL A 1 94 ? 2.019 6.689 -2.291 1.00 96.81 94 VAL A C 1
ATOM 749 O O . VAL A 1 94 ? 1.214 6.991 -1.408 1.00 96.81 94 VAL A O 1
ATOM 752 N N . LYS A 1 95 ? 1.794 6.947 -3.583 1.00 97.25 95 LYS A N 1
ATOM 753 C CA . LYS A 1 95 ? 0.580 7.601 -4.087 1.00 97.25 95 LYS A CA 1
ATOM 754 C C . LYS A 1 95 ? -0.668 6.766 -3.794 1.00 97.25 95 LYS A C 1
ATOM 756 O O . LYS A 1 95 ? -1.633 7.303 -3.253 1.00 97.25 95 LYS A O 1
ATOM 761 N N . VAL A 1 96 ? -0.633 5.465 -4.092 1.00 98.12 96 VAL A N 1
ATOM 762 C CA . VAL A 1 96 ? -1.748 4.539 -3.819 1.00 98.12 96 VAL A CA 1
ATOM 763 C C . VAL A 1 96 ? -2.008 4.417 -2.319 1.00 98.12 96 VAL A C 1
ATOM 765 O O . VAL A 1 96 ? -3.138 4.615 -1.884 1.00 98.12 96 VAL A O 1
ATOM 768 N N . LEU A 1 97 ? -0.970 4.180 -1.512 1.00 97.56 97 LEU A N 1
ATOM 769 C CA . LEU A 1 97 ? -1.114 4.051 -0.059 1.00 97.56 97 LEU A CA 1
ATOM 770 C C . LEU A 1 97 ? -1.645 5.330 0.591 1.00 97.56 97 LEU A C 1
ATOM 772 O O . LEU A 1 97 ? -2.518 5.259 1.450 1.00 97.56 97 LEU A O 1
ATOM 776 N N . SER A 1 98 ? -1.159 6.498 0.164 1.00 97.62 98 SER A N 1
ATOM 777 C CA . SER A 1 98 ? -1.644 7.782 0.686 1.00 97.62 98 SER A CA 1
ATOM 778 C C . SER A 1 98 ? -3.124 7.982 0.373 1.00 97.62 98 SER A C 1
ATOM 780 O O . SER A 1 98 ? -3.868 8.424 1.242 1.00 97.62 98 SER A O 1
ATOM 782 N N . LYS A 1 99 ? -3.561 7.608 -0.837 1.00 98.19 99 LYS A N 1
ATOM 783 C CA . LYS A 1 99 ? -4.973 7.687 -1.215 1.00 98.19 99 LYS A CA 1
ATOM 784 C C . LYS A 1 99 ? -5.837 6.703 -0.428 1.00 98.19 99 LYS A C 1
ATOM 786 O O . LYS A 1 99 ? -6.932 7.083 -0.038 1.00 98.19 99 LYS A O 1
ATOM 791 N N . CYS A 1 100 ? -5.359 5.487 -0.159 1.00 98.12 100 CYS A N 1
ATOM 792 C CA . CYS A 1 100 ? -6.066 4.569 0.736 1.00 98.12 100 CYS A CA 1
ATOM 793 C C . CYS A 1 100 ? -6.227 5.182 2.131 1.00 98.12 100 CYS A C 1
ATOM 795 O O . CYS A 1 100 ? -7.333 5.192 2.647 1.00 98.12 100 CYS A O 1
ATOM 797 N N . ILE A 1 101 ? -5.158 5.745 2.708 1.00 97.44 101 ILE A N 1
ATOM 798 C CA . ILE A 1 101 ? -5.205 6.396 4.029 1.00 97.44 101 ILE A CA 1
ATOM 799 C C . ILE A 1 101 ? -6.255 7.516 4.072 1.00 97.44 101 ILE A C 1
ATOM 801 O O . ILE A 1 101 ? -6.971 7.631 5.062 1.00 97.44 101 ILE A O 1
ATOM 805 N N . ASP A 1 102 ? -6.371 8.307 3.004 1.00 97.56 102 ASP A N 1
ATOM 806 C CA . ASP A 1 102 ? -7.343 9.406 2.915 1.00 97.56 102 ASP A CA 1
ATOM 807 C C . ASP A 1 102 ? -8.807 8.934 2.822 1.00 97.56 102 ASP A C 1
ATOM 809 O O . ASP A 1 102 ? -9.714 9.691 3.163 1.00 97.56 102 ASP A O 1
ATOM 813 N N . GLU A 1 103 ? -9.040 7.698 2.374 1.00 98.00 103 GLU A N 1
ATOM 814 C CA . GLU A 1 103 ? -10.371 7.109 2.155 1.00 98.00 103 GLU A CA 1
ATOM 815 C C . GLU A 1 103 ? -10.782 6.117 3.258 1.00 98.00 103 GLU A C 1
ATOM 817 O O . GLU A 1 103 ? -11.833 5.488 3.160 1.00 98.00 103 GLU A O 1
ATOM 822 N N . ILE A 1 104 ? -9.968 5.951 4.305 1.00 97.94 104 ILE A N 1
ATOM 823 C CA . ILE A 1 104 ? -10.322 5.132 5.469 1.00 97.94 104 ILE A CA 1
ATOM 824 C C . ILE A 1 104 ? -11.113 5.992 6.452 1.00 97.94 104 ILE A C 1
ATOM 826 O O . ILE A 1 104 ? -10.599 6.964 7.013 1.00 97.94 104 ILE A O 1
ATOM 830 N N . HIS A 1 105 ? -12.363 5.609 6.697 1.00 96.69 105 HIS A N 1
ATOM 831 C CA . HIS A 1 105 ? -13.267 6.339 7.582 1.00 96.69 105 HIS A CA 1
ATOM 832 C C . HIS A 1 105 ? -13.760 5.505 8.764 1.00 96.69 105 HIS A C 1
ATOM 834 O O . HIS A 1 105 ? -14.264 6.066 9.736 1.00 96.69 105 HIS A O 1
ATOM 840 N N . ASN A 1 106 ? -13.619 4.184 8.695 1.00 97.69 106 ASN A N 1
ATOM 841 C CA . ASN A 1 106 ? -14.070 3.258 9.725 1.00 97.69 106 ASN A CA 1
ATOM 842 C C . ASN A 1 106 ? -13.184 1.995 9.783 1.00 97.69 106 ASN A C 1
ATOM 844 O O . ASN A 1 106 ? -12.237 1.828 9.012 1.00 97.69 106 ASN A O 1
ATOM 848 N N . GLU A 1 107 ? -13.499 1.102 10.723 1.00 98.00 107 GLU A N 1
ATOM 849 C CA . GLU A 1 107 ? -12.770 -0.154 10.940 1.00 98.00 107 GLU A CA 1
ATOM 850 C C . GLU A 1 107 ? -12.816 -1.098 9.726 1.00 98.00 107 GLU A C 1
ATOM 852 O O . GLU A 1 107 ? -11.826 -1.760 9.425 1.00 98.00 107 GLU A O 1
ATOM 857 N N . GLU A 1 108 ? -13.939 -1.149 9.007 1.00 98.31 108 G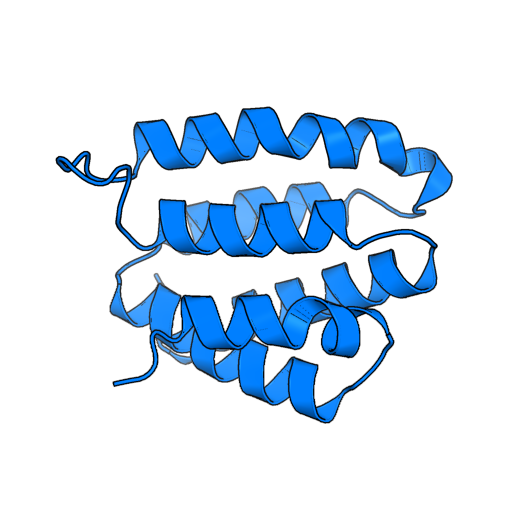LU A N 1
ATOM 858 C CA . GLU A 1 108 ? -14.090 -2.005 7.828 1.00 98.31 108 GLU A CA 1
ATOM 859 C C . GLU A 1 108 ? -13.201 -1.522 6.675 1.00 98.31 108 GLU A C 1
ATOM 861 O O . GLU A 1 108 ? -12.477 -2.329 6.086 1.00 98.31 108 GLU A O 1
ATOM 866 N N . ASP A 1 109 ? -13.169 -0.211 6.408 1.00 98.44 109 ASP A N 1
ATOM 867 C CA . ASP A 1 109 ? -12.270 0.380 5.410 1.00 98.44 109 ASP A CA 1
ATOM 868 C C . ASP A 1 109 ? -10.805 0.067 5.748 1.00 98.44 109 ASP A C 1
ATOM 870 O O . ASP A 1 109 ? -10.010 -0.291 4.875 1.00 98.44 109 ASP A O 1
ATOM 874 N N . PHE A 1 110 ? -10.443 0.179 7.030 1.00 98.25 110 PHE A N 1
ATOM 875 C CA . PHE A 1 110 ? -9.089 -0.074 7.513 1.00 98.25 110 PHE A CA 1
ATOM 876 C C . PHE A 1 110 ? -8.669 -1.540 7.337 1.00 98.25 110 PHE A C 1
ATOM 878 O O . PHE A 1 110 ? -7.554 -1.830 6.890 1.00 98.25 110 PHE A O 1
ATOM 885 N N . GLU A 1 111 ? -9.561 -2.479 7.638 1.00 98.19 111 GLU A N 1
ATOM 886 C CA . GLU A 1 111 ? -9.295 -3.902 7.455 1.00 98.19 111 GLU A CA 1
ATOM 887 C C . GLU A 1 111 ? -9.236 -4.277 5.964 1.00 98.19 111 GLU A C 1
ATOM 889 O O . GLU A 1 111 ? -8.329 -4.993 5.534 1.00 98.19 111 GLU A O 1
ATOM 894 N N . ASN A 1 112 ? -10.114 -3.708 5.134 1.00 98.56 112 ASN A N 1
ATOM 895 C CA . ASN A 1 112 ? -10.060 -3.886 3.682 1.00 98.56 112 ASN A CA 1
ATOM 896 C C . ASN A 1 112 ? -8.780 -3.290 3.073 1.00 98.56 112 ASN A C 1
ATOM 898 O O . ASN A 1 112 ? -8.193 -3.893 2.173 1.00 98.56 112 ASN A O 1
ATOM 902 N N . PHE A 1 113 ? -8.287 -2.164 3.596 1.00 98.38 113 PHE A N 1
ATOM 903 C CA . PHE A 1 113 ? -6.985 -1.605 3.232 1.00 98.38 113 PHE A CA 1
ATOM 904 C C . PHE A 1 113 ? -5.833 -2.569 3.540 1.00 98.38 113 PHE A C 1
ATOM 906 O O . PHE A 1 113 ? -4.981 -2.801 2.678 1.00 98.38 113 PHE A O 1
ATOM 913 N N . LYS A 1 114 ? -5.808 -3.158 4.742 1.00 97.88 114 LYS A N 1
ATOM 914 C CA . LYS A 1 114 ? -4.780 -4.136 5.133 1.00 97.88 114 LYS A CA 1
ATOM 915 C C . LYS A 1 114 ? -4.782 -5.349 4.210 1.00 97.88 114 LYS A C 1
ATOM 917 O O . LYS A 1 114 ? -3.719 -5.743 3.736 1.00 97.88 114 LYS A O 1
ATOM 922 N N . GLN A 1 115 ? -5.962 -5.886 3.907 1.00 98.44 115 GLN A N 1
ATOM 923 C CA . GLN A 1 115 ? -6.116 -7.025 2.999 1.00 98.44 115 GLN A CA 1
ATOM 924 C C . GLN A 1 115 ? -5.696 -6.684 1.569 1.00 98.44 115 GLN A C 1
ATOM 926 O O . GLN A 1 115 ? -4.997 -7.466 0.928 1.00 98.44 115 GLN A O 1
ATOM 931 N N . PHE A 1 116 ? -6.068 -5.500 1.074 1.00 98.69 116 PHE A N 1
ATOM 932 C CA . PHE A 1 116 ? -5.616 -5.024 -0.229 1.00 98.69 116 PHE A CA 1
ATOM 933 C C . PHE A 1 116 ? -4.089 -4.931 -0.283 1.00 98.69 116 PHE A C 1
ATOM 935 O O . PHE A 1 116 ? -3.476 -5.432 -1.223 1.00 98.69 116 PHE A O 1
ATOM 942 N N . PHE A 1 117 ? -3.453 -4.347 0.736 1.00 97.69 117 PHE A N 1
ATOM 943 C CA . PHE A 1 117 ? -2.001 -4.196 0.732 1.00 97.69 117 PHE A CA 1
ATOM 944 C C . PHE A 1 117 ? -1.257 -5.528 0.924 1.00 97.69 117 PHE A C 1
ATOM 946 O O . PHE A 1 117 ? -0.207 -5.734 0.315 1.00 97.69 117 PHE A O 1
ATOM 953 N N . GLU A 1 118 ? -1.816 -6.460 1.702 1.00 97.56 118 GLU A N 1
ATOM 954 C CA . GLU A 1 118 ? -1.309 -7.833 1.799 1.00 97.56 118 GLU A CA 1
ATOM 955 C C . GLU A 1 118 ? -1.378 -8.555 0.449 1.00 97.56 118 GLU A C 1
ATOM 957 O O . GLU A 1 118 ? -0.398 -9.178 0.037 1.00 97.56 118 GLU A O 1
ATOM 962 N N . ALA A 1 119 ? -2.488 -8.410 -0.281 1.00 98.44 119 ALA A N 1
ATOM 963 C CA . ALA A 1 119 ? -2.633 -8.964 -1.622 1.00 98.44 119 ALA A CA 1
ATOM 964 C C . ALA A 1 119 ? -1.622 -8.347 -2.605 1.00 98.44 119 ALA A C 1
ATOM 966 O O . ALA A 1 119 ? -0.968 -9.085 -3.339 1.00 98.44 119 ALA A O 1
ATOM 967 N N . VAL A 1 120 ? -1.416 -7.023 -2.579 1.00 98.44 120 VAL A N 1
ATOM 968 C CA . VAL A 1 120 ? -0.390 -6.350 -3.403 1.00 98.44 120 VAL A CA 1
ATOM 969 C C . VAL A 1 120 ? 1.002 -6.916 -3.113 1.00 98.44 120 VAL A C 1
ATOM 971 O O . VAL A 1 120 ? 1.752 -7.195 -4.045 1.00 98.44 120 VAL A O 1
ATOM 974 N N . LEU A 1 121 ? 1.355 -7.119 -1.838 1.00 97.31 121 LEU A N 1
ATOM 975 C CA . LEU A 1 121 ? 2.632 -7.725 -1.451 1.00 97.31 121 LEU A CA 1
ATOM 976 C C . LEU A 1 121 ? 2.753 -9.173 -1.951 1.00 97.31 121 LEU A C 1
ATOM 978 O O . LEU A 1 121 ? 3.820 -9.570 -2.422 1.00 97.31 121 LEU A O 1
ATOM 982 N N . ALA A 1 122 ? 1.681 -9.960 -1.862 1.00 97.31 122 ALA A N 1
ATOM 983 C CA . ALA A 1 122 ? 1.663 -11.333 -2.354 1.00 97.31 122 ALA A CA 1
ATOM 984 C C . ALA A 1 122 ? 1.872 -11.391 -3.876 1.00 97.31 122 ALA A C 1
ATOM 986 O O . ALA A 1 122 ? 2.739 -12.132 -4.341 1.00 97.31 122 ALA A O 1
ATOM 987 N N . TYR A 1 123 ? 1.155 -10.564 -4.643 1.00 98.44 123 TYR A N 1
ATOM 988 C CA . TYR A 1 123 ? 1.304 -10.496 -6.097 1.00 98.44 123 TYR A CA 1
ATOM 989 C C . TYR A 1 123 ? 2.657 -9.922 -6.524 1.00 98.44 123 TYR A C 1
ATOM 991 O O . TYR A 1 123 ? 3.295 -10.469 -7.417 1.00 98.44 123 TYR A O 1
ATOM 999 N N . HIS A 1 124 ? 3.169 -8.895 -5.840 1.00 98.06 124 HIS A N 1
ATOM 1000 C CA . HIS A 1 124 ? 4.534 -8.399 -6.059 1.00 98.06 124 HIS A CA 1
ATOM 1001 C C . HIS A 1 124 ? 5.569 -9.527 -5.958 1.00 98.06 124 HIS A C 1
ATOM 1003 O O . HIS A 1 124 ? 6.434 -9.655 -6.825 1.00 98.06 124 HIS A O 1
ATOM 1009 N N . ARG A 1 125 ? 5.442 -10.397 -4.946 1.00 96.56 125 ARG A N 1
ATOM 1010 C CA . ARG A 1 125 ? 6.314 -11.570 -4.789 1.00 96.56 125 ARG A CA 1
ATOM 1011 C C . ARG A 1 125 ? 6.071 -12.632 -5.855 1.00 96.56 125 ARG A C 1
ATOM 1013 O O . ARG A 1 125 ? 7.039 -13.195 -6.355 1.00 96.56 125 ARG A O 1
ATOM 1020 N N . TYR A 1 126 ? 4.815 -12.885 -6.216 1.00 97.88 126 TYR A N 1
ATOM 1021 C CA . TYR A 1 126 ? 4.450 -13.811 -7.290 1.00 97.88 126 TYR A CA 1
ATOM 1022 C C . TYR A 1 126 ? 5.098 -13.429 -8.630 1.00 97.88 126 TYR A C 1
ATO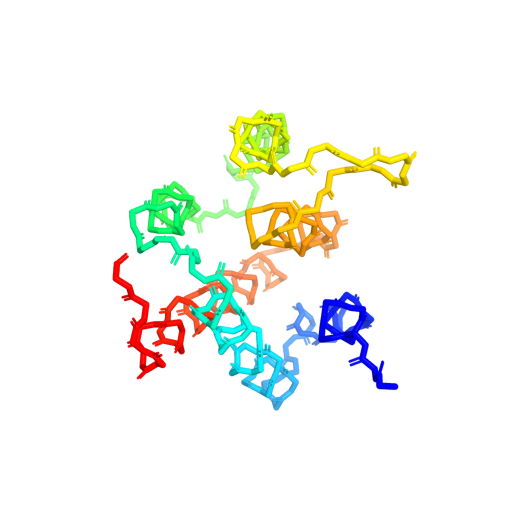M 1024 O O . TYR A 1 126 ? 5.647 -14.293 -9.309 1.00 97.88 126 TYR A O 1
ATOM 1032 N N . TYR A 1 127 ? 5.136 -12.136 -8.961 1.00 98.06 127 TYR A N 1
ATOM 1033 C CA . TYR A 1 127 ? 5.767 -11.615 -10.180 1.00 98.06 127 TYR A CA 1
ATOM 1034 C C . TYR A 1 127 ? 7.292 -11.428 -10.083 1.00 98.06 127 TYR A C 1
ATOM 1036 O O . TYR A 1 127 ? 7.887 -10.767 -10.934 1.00 98.06 127 TYR A O 1
ATOM 1044 N N . GLY A 1 128 ? 7.945 -12.011 -9.072 1.00 94.38 128 GLY A N 1
ATOM 1045 C CA . GLY A 1 128 ? 9.407 -12.031 -8.968 1.00 94.38 128 GLY A CA 1
ATOM 1046 C C . GLY A 1 128 ? 10.027 -10.788 -8.331 1.00 94.38 128 GLY A C 1
ATOM 1047 O O . GLY A 1 128 ? 11.199 -10.508 -8.561 1.00 94.38 128 GLY A O 1
ATOM 1048 N N . GLY A 1 129 ? 9.270 -10.032 -7.533 1.00 91.31 129 GLY A N 1
ATOM 1049 C CA . GLY A 1 129 ? 9.827 -8.961 -6.712 1.00 91.31 129 GLY A CA 1
ATOM 1050 C C . GLY A 1 129 ? 10.881 -9.474 -5.717 1.00 91.31 129 GLY A C 1
ATOM 1051 O O . GLY A 1 129 ? 10.594 -10.337 -4.877 1.00 91.31 129 GLY A O 1
ATOM 1052 N N . GLU A 1 130 ? 12.097 -8.920 -5.790 1.00 80.50 130 GLU A N 1
ATOM 1053 C CA . GLU A 1 130 ? 13.260 -9.309 -4.967 1.00 80.50 130 GLU A CA 1
ATOM 1054 C C . GLU A 1 130 ? 13.445 -8.455 -3.718 1.00 80.50 130 GLU A C 1
ATOM 1056 O O . GLU A 1 130 ? 13.497 -7.208 -3.794 1.00 80.50 130 GLU A O 1
#

Radius of gyration: 13.7 Å; chains: 1; bounding box: 31×32×40 Å